Protein AF-A0A821CCV3-F1 (afdb_monomer)

Structure (mmCIF, N/CA/C/O backbone):
data_AF-A0A821CCV3-F1
#
_entry.id   AF-A0A821CCV3-F1
#
loop_
_atom_site.group_PDB
_atom_site.id
_atom_site.type_symbol
_atom_site.label_atom_id
_atom_site.label_alt_id
_atom_site.label_comp_id
_atom_site.label_asym_id
_atom_site.label_entity_id
_atom_site.label_seq_id
_atom_site.pdbx_PDB_ins_code
_atom_site.Cartn_x
_atom_site.Cartn_y
_atom_site.Cartn_z
_atom_site.occupancy
_atom_site.B_iso_or_equiv
_atom_site.auth_seq_id
_atom_site.auth_comp_id
_atom_site.auth_asym_id
_atom_site.auth_atom_id
_atom_site.pdbx_PDB_model_num
ATOM 1 N N . MET A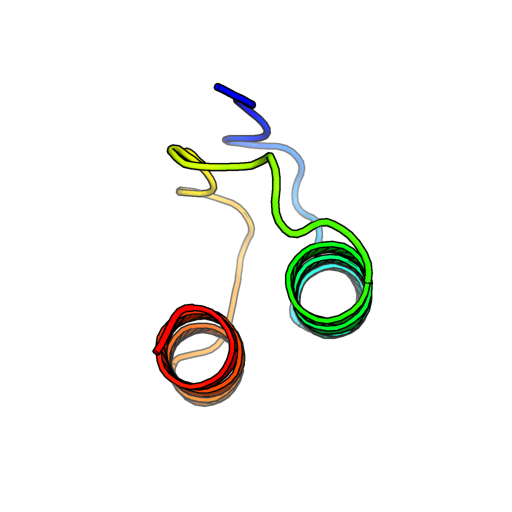 1 1 ? -17.763 3.678 1.329 1.00 83.69 1 MET A N 1
ATOM 2 C CA . MET A 1 1 ? -17.151 3.067 0.133 1.00 83.69 1 MET A CA 1
ATOM 3 C C . MET A 1 1 ? -16.093 4.020 -0.389 1.00 83.69 1 MET A C 1
ATOM 5 O O . MET A 1 1 ? -16.410 5.190 -0.563 1.00 83.69 1 MET A O 1
ATOM 9 N N . LEU A 1 2 ? -14.864 3.547 -0.578 1.00 88.44 2 LEU A N 1
ATOM 10 C CA . LEU A 1 2 ? -13.731 4.322 -1.090 1.00 88.44 2 LEU A CA 1
ATOM 11 C C . LEU A 1 2 ? -13.099 3.572 -2.270 1.00 88.44 2 LEU A C 1
ATOM 13 O O . LEU A 1 2 ? -12.892 2.365 -2.179 1.00 88.44 2 LEU A O 1
ATOM 17 N N . ASP A 1 3 ? -12.805 4.275 -3.362 1.00 91.19 3 ASP A N 1
ATOM 18 C CA . ASP A 1 3 ? -12.115 3.725 -4.533 1.00 91.19 3 ASP A CA 1
ATOM 19 C C . ASP A 1 3 ? -10.820 4.498 -4.771 1.00 91.19 3 ASP A C 1
ATOM 21 O O . ASP A 1 3 ? -10.829 5.711 -4.969 1.00 91.19 3 ASP A O 1
ATOM 25 N N . ILE A 1 4 ? -9.708 3.777 -4.705 1.00 91.19 4 ILE A N 1
ATOM 26 C CA . ILE A 1 4 ? -8.350 4.295 -4.856 1.00 91.19 4 ILE A CA 1
ATOM 27 C C . ILE A 1 4 ? -7.535 3.426 -5.818 1.00 91.19 4 ILE A C 1
ATOM 29 O O . ILE A 1 4 ? -6.309 3.356 -5.712 1.00 91.19 4 ILE A O 1
ATOM 33 N N . ARG A 1 5 ? -8.192 2.740 -6.754 1.00 93.38 5 ARG A N 1
ATOM 34 C CA . ARG A 1 5 ? -7.512 1.888 -7.734 1.00 93.38 5 ARG A CA 1
ATOM 35 C C . ARG A 1 5 ? -6.590 2.692 -8.652 1.00 93.38 5 ARG A C 1
ATOM 37 O O . ARG A 1 5 ? -6.929 3.794 -9.068 1.00 93.38 5 ARG A O 1
ATOM 44 N N . GLY A 1 6 ? -5.453 2.105 -9.027 1.00 91.44 6 GLY A N 1
ATOM 45 C CA . GLY A 1 6 ? -4.575 2.667 -10.064 1.00 91.44 6 GLY A CA 1
ATOM 46 C C . GLY A 1 6 ? -3.741 3.887 -9.653 1.00 91.44 6 GLY A C 1
ATOM 47 O O . GLY A 1 6 ? -3.313 4.630 -10.529 1.00 91.44 6 GLY A O 1
ATOM 48 N N . ASN A 1 7 ? -3.493 4.099 -8.358 1.00 92.81 7 ASN A N 1
ATOM 49 C CA . ASN A 1 7 ? -2.741 5.254 -7.846 1.00 92.81 7 ASN A CA 1
ATOM 50 C C . ASN A 1 7 ? -1.247 4.977 -7.602 1.00 92.81 7 ASN A C 1
ATOM 52 O O . ASN A 1 7 ? -0.555 5.837 -7.067 1.00 92.81 7 ASN A O 1
ATOM 56 N N . LEU A 1 8 ? -0.740 3.796 -7.982 1.00 91.31 8 LEU A N 1
ATOM 57 C CA . LEU A 1 8 ? 0.680 3.418 -7.850 1.00 91.31 8 LEU A CA 1
ATOM 58 C C . LEU A 1 8 ? 1.244 3.622 -6.429 1.00 91.31 8 LEU A C 1
ATOM 60 O O . LEU A 1 8 ? 2.407 3.973 -6.255 1.00 91.31 8 LEU A O 1
ATOM 64 N N . MET A 1 9 ? 0.410 3.416 -5.411 1.00 91.44 9 MET A N 1
ATOM 65 C CA . MET A 1 9 ? 0.740 3.736 -4.021 1.00 91.44 9 MET A CA 1
ATOM 66 C C . MET A 1 9 ? 1.927 2.941 -3.455 1.00 91.44 9 MET A C 1
ATOM 68 O O . MET A 1 9 ? 2.629 3.425 -2.563 1.00 91.44 9 MET A O 1
ATOM 72 N N . GLY A 1 10 ? 2.126 1.718 -3.947 1.00 93.06 10 GLY A N 1
ATOM 73 C CA . GLY A 1 10 ? 3.076 0.758 -3.406 1.00 93.06 10 GLY A CA 1
ATOM 74 C C . GLY A 1 10 ? 2.798 0.403 -1.943 1.00 93.06 10 GLY A C 1
ATOM 75 O O . GLY A 1 10 ? 1.832 0.855 -1.320 1.00 93.06 10 GLY A O 1
ATOM 76 N N . ASP A 1 11 ? 3.693 -0.388 -1.367 1.00 93.69 11 ASP A N 1
ATOM 77 C CA . ASP A 1 11 ? 3.583 -0.880 0.013 1.00 93.69 11 ASP A CA 1
ATOM 78 C C . ASP A 1 11 ? 3.539 0.247 1.057 1.00 93.69 11 ASP A C 1
ATOM 80 O O . ASP A 1 11 ? 2.924 0.118 2.117 1.00 93.69 11 ASP A O 1
ATOM 84 N N . THR A 1 12 ? 4.139 1.400 0.751 1.00 93.00 12 THR A N 1
ATOM 85 C CA . THR A 1 12 ? 4.061 2.586 1.611 1.00 93.00 12 THR A CA 1
ATOM 86 C C . THR A 1 12 ? 2.620 3.058 1.774 1.00 93.00 12 THR A C 1
ATOM 88 O O . THR A 1 12 ? 2.190 3.333 2.894 1.00 93.00 12 THR A O 1
ATOM 91 N N . GLY A 1 13 ? 1.852 3.132 0.683 1.00 92.25 13 GLY A N 1
ATOM 92 C CA . GLY A 1 13 ? 0.446 3.507 0.781 1.00 92.25 13 GLY A CA 1
ATOM 93 C C . GLY A 1 13 ? -0.419 2.412 1.396 1.00 92.25 13 GLY A C 1
ATOM 94 O O . GLY A 1 13 ? -1.366 2.746 2.101 1.00 92.25 13 GLY A O 1
ATOM 95 N N . ALA A 1 14 ? -0.061 1.131 1.242 1.00 93.31 14 ALA A N 1
ATOM 96 C CA . ALA A 1 14 ? -0.742 0.049 1.954 1.00 93.31 14 ALA A CA 1
ATOM 97 C C . ALA A 1 14 ? -0.691 0.229 3.473 1.00 93.31 14 ALA A C 1
ATOM 99 O O . ALA A 1 14 ? -1.728 0.166 4.120 1.00 93.31 14 ALA A O 1
ATOM 100 N N . ARG A 1 15 ? 0.469 0.578 4.042 1.00 93.31 15 ARG A N 1
ATOM 101 C CA . ARG A 1 15 ? 0.586 0.855 5.487 1.00 93.31 15 ARG A CA 1
ATOM 102 C C . ARG A 1 15 ? -0.315 1.998 5.950 1.00 93.31 15 ARG A C 1
ATOM 104 O O . ARG A 1 15 ? -0.896 1.934 7.032 1.00 93.31 15 ARG A O 1
ATOM 111 N N . VAL A 1 16 ? -0.439 3.044 5.132 1.00 92.44 16 VAL A N 1
ATOM 112 C CA . VAL A 1 16 ? -1.342 4.168 5.417 1.00 92.44 16 VAL A CA 1
ATOM 113 C C . VAL A 1 16 ? -2.798 3.707 5.365 1.00 92.44 16 VAL A C 1
ATOM 115 O O . VAL A 1 16 ? -3.569 4.038 6.262 1.00 92.44 16 VAL A O 1
ATOM 118 N N . ILE A 1 17 ? -3.168 2.905 4.362 1.00 91.12 17 ILE A N 1
ATOM 119 C CA . ILE A 1 17 ? -4.503 2.306 4.238 1.00 91.12 17 ILE A CA 1
ATOM 120 C C . ILE A 1 17 ? -4.825 1.452 5.468 1.00 91.12 17 ILE A C 1
ATOM 122 O O . ILE A 1 17 ? -5.873 1.657 6.076 1.00 91.12 17 ILE A O 1
ATOM 126 N N . THR A 1 18 ? -3.921 0.562 5.879 1.00 92.31 18 THR A N 1
ATOM 127 C CA . THR A 1 18 ? -4.059 -0.264 7.086 1.00 92.31 18 THR A CA 1
ATOM 128 C C . THR A 1 18 ? -4.344 0.604 8.313 1.00 92.31 18 THR A C 1
ATOM 130 O O . THR A 1 18 ? -5.279 0.333 9.063 1.00 92.31 18 THR A O 1
ATOM 133 N N . HIS A 1 19 ? -3.607 1.706 8.487 1.00 92.12 19 HIS A N 1
ATOM 134 C CA . HIS A 1 19 ? -3.824 2.629 9.602 1.00 92.12 19 HIS A CA 1
ATOM 135 C C . HIS A 1 19 ? -5.182 3.348 9.533 1.00 92.12 19 HIS A C 1
ATOM 137 O O . HIS A 1 19 ? -5.867 3.496 10.546 1.00 92.12 19 HIS A O 1
ATOM 143 N N . ILE A 1 20 ? -5.608 3.763 8.335 1.00 91.00 20 ILE A N 1
ATOM 144 C CA . ILE A 1 20 ? -6.924 4.377 8.120 1.00 91.00 20 ILE A CA 1
ATOM 145 C C . ILE A 1 20 ? -8.037 3.391 8.470 1.00 91.00 20 ILE A C 1
ATOM 147 O O . ILE A 1 20 ? -8.987 3.790 9.136 1.00 91.00 20 ILE A O 1
ATOM 151 N N . ILE A 1 21 ? -7.929 2.128 8.054 1.00 90.50 21 ILE A N 1
ATOM 152 C CA . ILE A 1 21 ? -8.924 1.083 8.338 1.00 90.50 21 ILE A CA 1
ATOM 153 C C . ILE A 1 21 ? -9.035 0.840 9.848 1.00 90.50 21 ILE A C 1
ATOM 155 O O . ILE A 1 21 ? -10.141 0.791 10.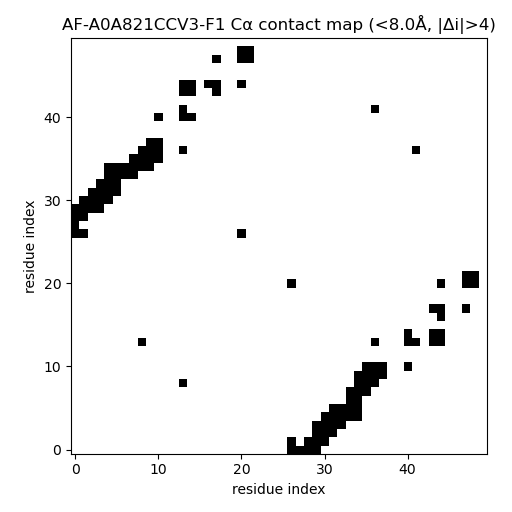381 1.00 90.50 21 ILE A O 1
ATOM 159 N N . GLN A 1 22 ? -7.905 0.778 10.557 1.00 89.75 22 GLN A N 1
ATOM 160 C CA . GLN A 1 22 ? -7.884 0.589 12.012 1.00 89.75 22 GLN A CA 1
ATOM 161 C C . GLN A 1 22 ? -8.605 1.713 12.773 1.00 89.75 22 GLN A C 1
ATOM 163 O O . GLN A 1 22 ? -9.268 1.459 13.780 1.00 89.75 22 GLN A O 1
ATOM 168 N N . ILE A 1 23 ? -8.483 2.958 12.303 1.00 92.12 23 ILE A N 1
ATOM 169 C CA . ILE A 1 23 ? -9.112 4.128 12.933 1.00 92.12 23 ILE A CA 1
ATOM 170 C C . ILE A 1 23 ? -10.566 4.293 12.467 1.00 92.12 23 ILE A C 1
ATOM 172 O O . ILE A 1 23 ? -11.445 4.664 13.247 1.00 92.12 23 ILE A O 1
ATOM 176 N N . ASN A 1 24 ? -10.837 4.037 11.188 1.00 89.88 24 ASN A N 1
ATOM 177 C CA . ASN A 1 24 ? -12.122 4.300 10.561 1.00 89.88 24 ASN A CA 1
ATOM 178 C C . ASN A 1 24 ? -13.013 3.054 10.554 1.00 89.88 24 ASN A C 1
ATOM 180 O O . ASN A 1 24 ? -13.032 2.274 9.605 1.00 89.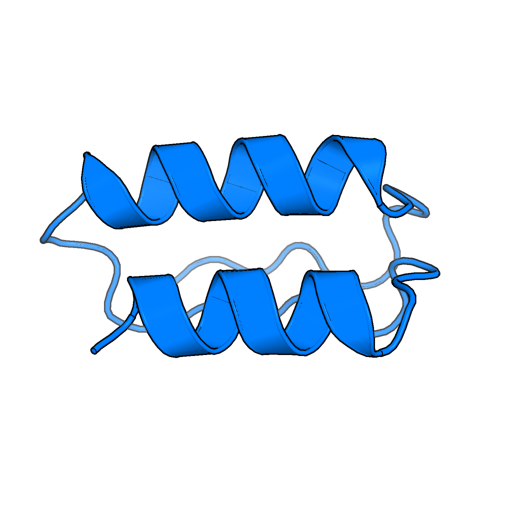88 24 ASN A O 1
ATOM 184 N N . ARG A 1 25 ? -13.854 2.939 11.584 1.00 82.75 25 ARG A N 1
ATOM 185 C CA . ARG A 1 25 ? -14.849 1.860 11.715 1.00 82.75 25 ARG A CA 1
ATOM 186 C C . ARG A 1 25 ? -16.077 1.998 10.800 1.00 82.75 25 ARG A C 1
ATOM 188 O O . ARG A 1 25 ? -16.920 1.107 10.790 1.00 82.75 25 ARG A O 1
ATOM 195 N N . HIS A 1 26 ? -16.202 3.090 10.045 1.00 87.94 26 HIS A N 1
ATOM 196 C CA . HIS A 1 26 ? -17.327 3.330 9.128 1.00 87.94 26 HIS A CA 1
ATOM 197 C C . HIS A 1 26 ? -17.010 2.941 7.675 1.00 87.94 26 HIS A C 1
ATOM 199 O O . HIS A 1 26 ? -17.895 2.940 6.812 1.00 87.94 26 HIS A O 1
ATOM 205 N N . LEU A 1 27 ? -15.748 2.629 7.365 1.00 85.62 27 LEU A N 1
ATOM 206 C CA . LEU A 1 27 ? -15.337 2.229 6.028 1.00 85.62 27 LEU A CA 1
ATOM 207 C C . LEU A 1 27 ? -15.644 0.742 5.792 1.00 85.62 27 LEU A C 1
ATOM 209 O O . LEU A 1 27 ? -14.837 -0.126 6.087 1.00 85.62 27 LEU A O 1
ATOM 213 N N . HIS A 1 28 ? -16.8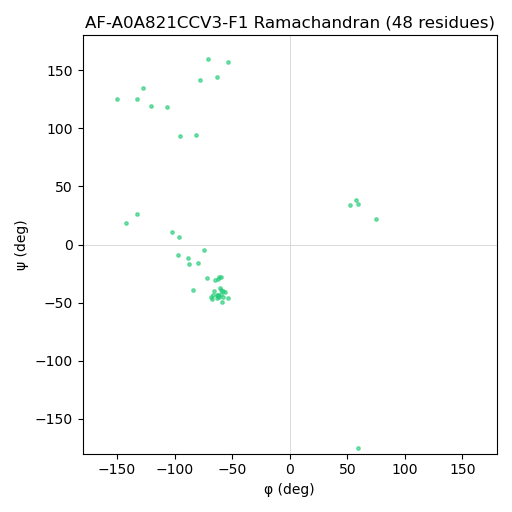02 0.453 5.200 1.00 83.94 28 HIS A N 1
ATOM 214 C CA . HIS A 1 28 ? -17.223 -0.930 4.912 1.00 83.94 28 HIS A CA 1
ATOM 215 C C . HIS A 1 28 ? -16.764 -1.479 3.553 1.00 83.94 28 HIS A C 1
ATOM 217 O O . HIS A 1 28 ? -16.936 -2.660 3.268 1.00 83.94 28 HIS A O 1
ATOM 223 N N . THR A 1 29 ? -16.246 -0.633 2.661 1.00 88.94 29 THR A N 1
ATOM 224 C CA . THR A 1 29 ? -15.882 -1.054 1.299 1.00 88.94 29 THR A CA 1
ATOM 225 C C . THR A 1 29 ? -14.718 -0.224 0.788 1.00 88.94 29 THR A C 1
ATOM 227 O O . THR A 1 29 ? -14.821 1.008 0.757 1.00 88.94 29 THR 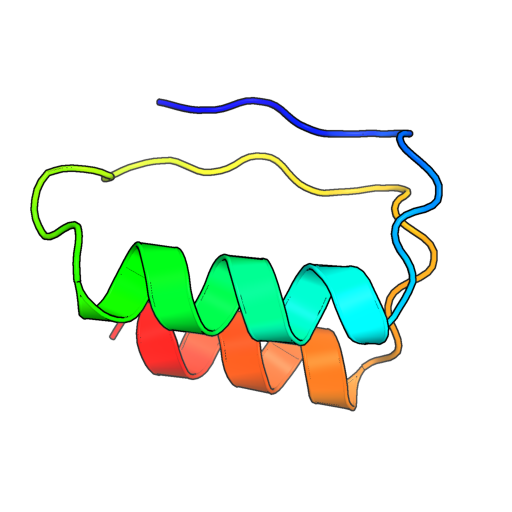A O 1
ATOM 230 N N . LEU A 1 30 ? -13.652 -0.898 0.355 1.00 89.56 30 LEU A N 1
ATOM 231 C CA . LEU A 1 30 ? -12.442 -0.305 -0.202 1.00 89.56 30 LEU A CA 1
ATOM 232 C C . LEU A 1 30 ? -12.060 -1.028 -1.502 1.00 89.56 30 LEU A C 1
ATOM 234 O O . LEU A 1 30 ? -11.877 -2.241 -1.500 1.00 89.56 30 LEU A O 1
ATOM 238 N N . PHE A 1 31 ? -11.898 -0.280 -2.592 1.00 91.56 31 PHE A N 1
ATOM 239 C CA . PHE A 1 31 ? -11.341 -0.777 -3.850 1.00 91.56 31 PHE A CA 1
ATOM 240 C C . PHE A 1 31 ? -9.930 -0.224 -4.028 1.00 91.56 31 PHE A C 1
ATOM 242 O O . PHE A 1 31 ? -9.751 0.991 -4.102 1.00 91.56 31 PHE A O 1
ATOM 249 N N . PHE A 1 32 ? -8.925 -1.098 -4.098 1.00 90.50 32 PHE A N 1
ATOM 250 C CA . PHE A 1 32 ? -7.515 -0.685 -4.089 1.00 90.50 32 PHE A CA 1
ATOM 251 C C . PHE A 1 32 ? -6.606 -1.509 -5.017 1.00 90.50 32 PHE A C 1
ATOM 253 O O . PHE A 1 32 ? -5.382 -1.456 -4.908 1.00 90.50 32 PHE A O 1
ATOM 260 N N . ASP A 1 33 ? -7.189 -2.216 -5.984 1.00 89.62 33 ASP A N 1
ATOM 261 C CA . ASP A 1 33 ? -6.466 -2.891 -7.063 1.00 89.62 33 ASP A CA 1
ATOM 262 C C . ASP A 1 33 ? -5.521 -1.961 -7.841 1.00 89.62 33 ASP A C 1
ATOM 264 O O . ASP A 1 33 ? -5.733 -0.750 -7.952 1.00 89.62 33 ASP A O 1
ATOM 268 N N . ARG A 1 34 ? -4.510 -2.553 -8.489 1.00 91.19 34 ARG A N 1
ATOM 269 C CA . ARG A 1 34 ? -3.553 -1.844 -9.364 1.00 91.19 34 ARG A CA 1
ATOM 270 C C . ARG A 1 34 ? -2.775 -0.726 -8.653 1.00 91.19 34 ARG A C 1
ATOM 272 O O . ARG A 1 34 ? -2.438 0.284 -9.260 1.00 91.19 34 ARG A O 1
ATOM 279 N N . ASN A 1 35 ? -2.449 -0.929 -7.379 1.00 92.88 35 ASN A N 1
ATOM 280 C CA . ASN A 1 35 ? -1.605 -0.022 -6.596 1.00 92.88 35 ASN A CA 1
ATOM 281 C C . ASN A 1 35 ? -0.158 -0.499 -6.420 1.00 92.88 35 ASN A C 1
ATOM 283 O O . ASN A 1 35 ? 0.574 0.117 -5.658 1.00 92.88 35 ASN A O 1
ATOM 287 N N . LEU A 1 36 ? 0.269 -1.544 -7.143 1.00 93.44 36 LEU A N 1
ATOM 288 C CA . LEU A 1 36 ? 1.617 -2.129 -7.034 1.00 93.44 36 LEU A CA 1
ATOM 289 C C . LEU A 1 36 ? 1.955 -2.612 -5.612 1.00 93.44 36 LEU A C 1
ATOM 291 O O . LEU A 1 36 ? 3.079 -2.447 -5.149 1.00 93.44 36 LEU A O 1
ATOM 295 N N . LEU A 1 37 ? 0.967 -3.183 -4.920 1.00 93.31 37 LEU A N 1
ATOM 296 C CA . LEU A 1 37 ? 1.162 -3.746 -3.588 1.00 93.31 37 LEU A CA 1
ATOM 297 C C . LEU A 1 37 ? 1.830 -5.118 -3.679 1.00 93.31 37 LEU A C 1
ATOM 299 O O . LEU A 1 37 ? 1.490 -5.926 -4.549 1.00 93.31 37 LEU A O 1
ATOM 303 N N . SER A 1 38 ? 2.737 -5.393 -2.750 1.00 93.88 38 SER A N 1
ATOM 304 C CA . SER A 1 38 ? 3.224 -6.738 -2.479 1.00 93.88 38 SER A CA 1
ATOM 305 C C . SER A 1 38 ? 2.143 -7.584 -1.810 1.00 93.88 38 SER A C 1
ATOM 307 O O . SER A 1 38 ? 1.197 -7.076 -1.204 1.00 93.88 38 SER A O 1
ATOM 309 N N . PHE A 1 39 ? 2.308 -8.904 -1.892 1.00 92.38 39 PHE A N 1
ATOM 310 C CA . PHE A 1 39 ? 1.404 -9.856 -1.248 1.00 92.38 39 PHE A CA 1
ATOM 311 C C . PHE A 1 39 ? 1.291 -9.616 0.268 1.00 92.38 39 PHE A C 1
ATOM 313 O O . PHE A 1 39 ? 0.190 -9.594 0.802 1.00 92.38 39 PHE A O 1
ATOM 320 N N . ASN A 1 40 ? 2.408 -9.321 0.938 1.00 93.12 40 ASN A N 1
ATOM 321 C CA . ASN A 1 40 ? 2.422 -9.046 2.379 1.00 93.12 40 ASN A CA 1
ATOM 322 C C . ASN A 1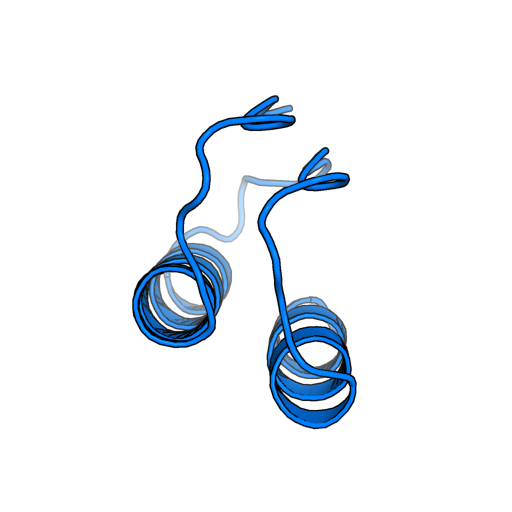 40 ? 1.600 -7.799 2.729 1.00 93.12 40 ASN A C 1
ATOM 324 O O . ASN A 1 40 ? 0.806 -7.811 3.659 1.00 93.12 40 ASN A O 1
ATOM 328 N N . SER A 1 41 ? 1.751 -6.729 1.943 1.00 92.50 41 SER A N 1
ATOM 329 C CA . SER A 1 41 ? 0.974 -5.499 2.133 1.00 92.50 41 SER A CA 1
ATOM 330 C C . SER A 1 41 ? -0.520 -5.709 1.883 1.00 92.50 41 SER A C 1
ATOM 332 O O . SER A 1 41 ? -1.350 -5.044 2.498 1.00 92.50 41 SER A O 1
ATOM 334 N N . PHE A 1 42 ? -0.875 -6.633 0.989 1.00 90.50 42 PHE A N 1
ATOM 335 C CA . PHE A 1 42 ? -2.260 -7.038 0.789 1.00 90.50 42 PHE A CA 1
ATOM 336 C C . PHE A 1 42 ? -2.813 -7.782 2.014 1.00 90.50 42 PHE A C 1
ATOM 338 O O . PHE A 1 42 ? -3.890 -7.424 2.489 1.00 90.50 42 PHE A O 1
ATOM 345 N N . GLU A 1 43 ? -2.075 -8.754 2.564 1.00 93.06 43 GLU A N 1
ATOM 346 C CA . GLU A 1 43 ? -2.474 -9.453 3.797 1.00 93.06 43 GLU A CA 1
ATOM 347 C C . GLU A 1 43 ? -2.622 -8.495 4.983 1.00 93.06 43 GLU A C 1
ATOM 349 O O . GLU A 1 43 ? -3.619 -8.565 5.696 1.00 93.06 43 GLU A O 1
ATOM 354 N N . ASP A 1 44 ? -1.698 -7.546 5.157 1.00 92.44 44 ASP A N 1
ATOM 355 C CA . ASP A 1 44 ? -1.762 -6.550 6.234 1.00 92.44 44 ASP A CA 1
ATOM 356 C C . ASP A 1 44 ? -3.052 -5.714 6.185 1.00 92.44 44 ASP A C 1
ATOM 358 O O . ASP A 1 44 ? -3.643 -5.406 7.221 1.00 92.44 44 ASP A O 1
ATOM 362 N N . ILE A 1 45 ? -3.501 -5.330 4.984 1.00 90.31 45 ILE A N 1
ATOM 363 C CA . ILE A 1 45 ? -4.754 -4.585 4.796 1.00 90.31 45 ILE A CA 1
ATOM 364 C C . ILE A 1 45 ? -5.960 -5.465 5.133 1.00 90.31 45 ILE A C 1
ATOM 366 O O . ILE A 1 45 ? -6.863 -5.005 5.829 1.00 90.31 45 ILE A O 1
ATOM 370 N N . VAL A 1 46 ? -5.982 -6.712 4.653 1.00 89.00 46 VAL A N 1
ATOM 371 C CA . VAL A 1 46 ? -7.092 -7.650 4.896 1.00 89.00 46 VAL A CA 1
ATOM 372 C C . VAL A 1 46 ? -7.220 -7.962 6.385 1.00 89.00 46 VAL A C 1
ATOM 374 O O . VAL A 1 46 ? -8.314 -7.844 6.930 1.00 89.00 46 VAL A O 1
ATOM 377 N N . ASN A 1 47 ? -6.105 -8.243 7.061 1.00 90.81 47 ASN A N 1
ATOM 378 C CA . ASN A 1 47 ? -6.069 -8.503 8.501 1.00 90.81 47 ASN A CA 1
ATOM 379 C C . ASN A 1 47 ? -6.545 -7.303 9.332 1.00 90.81 47 ASN A C 1
ATOM 381 O O . ASN A 1 47 ? -7.048 -7.476 10.434 1.00 90.81 47 ASN A O 1
ATOM 385 N N . ALA A 1 48 ? -6.383 -6.075 8.833 1.00 88.94 48 ALA A N 1
ATOM 386 C CA . ALA A 1 48 ? -6.882 -4.886 9.518 1.00 88.94 48 ALA A CA 1
ATOM 387 C C . ALA A 1 48 ? -8.387 -4.644 9.321 1.00 88.94 48 ALA A C 1
ATOM 389 O O . ALA A 1 48 ? -8.957 -3.827 10.046 1.00 88.94 48 ALA A O 1
ATOM 390 N N . MET A 1 49 ? -9.009 -5.297 8.333 1.00 83.00 49 MET A N 1
ATOM 391 C CA . MET A 1 49 ? -10.452 -5.234 8.092 1.00 83.00 49 MET A CA 1
ATOM 392 C C . MET A 1 49 ? -11.250 -6.275 8.891 1.00 83.00 49 MET A C 1
ATOM 394 O O . MET A 1 49 ? -12.467 -6.107 8.995 1.00 83.00 49 MET A O 1
ATOM 398 N N . GLU A 1 50 ? -10.595 -7.314 9.425 1.00 78.25 50 GLU A N 1
ATOM 399 C CA . GLU A 1 50 ? -11.175 -8.223 10.432 1.00 78.25 50 GLU A CA 1
ATOM 400 C C . GLU A 1 50 ? -11.411 -7.511 11.779 1.00 78.25 50 GLU A C 1
ATOM 402 O O . GLU A 1 50 ? -12.485 -7.748 12.382 1.00 78.25 50 GLU A O 1
#

Nearest PDB structures (foldseek):
  4k17-assembly1_A  TM=9.248E-01  e=2.083E-02  Mus musculus
  3un9-assembly1_A  TM=9.186E-01  e=1.282E+00  Homo sapiens
  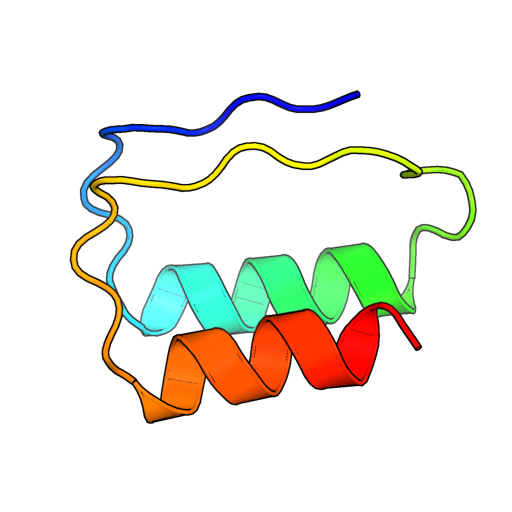7zgu-assembly1_A  TM=7.780E-01  e=1.828E+00  Homo sapiens
  9b62-assembly1_G  TM=8.068E-01  e=4.603E+00  Homo sapiens
  8j07-assembly1_5  TM=7.390E-01  e=3.006E+00  Homo sapiens

Organism: NCBI:txid392030

Solvent-accessible surface area (backbone atoms only — not compar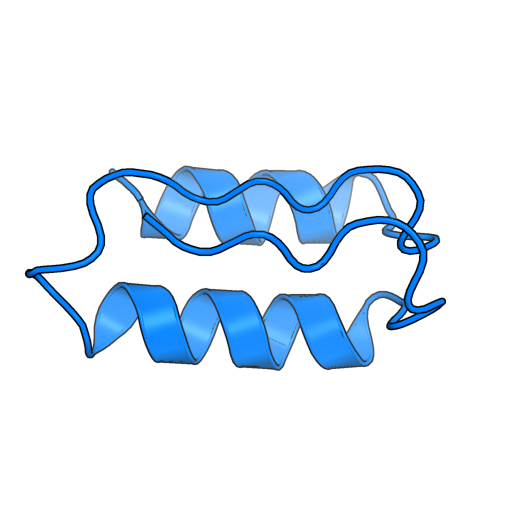able to full-atom values): 2877 Å² total; per-residue (Å²): 108,50,80,56,55,64,64,64,48,25,48,71,42,33,55,52,50,26,53,48,44,66,72,39,88,78,67,83,42,78,44,58,58,67,18,69,59,48,72,66,40,50,50,53,36,54,64,43,71,109

Sequence (50 aa):
MLDIRGNLMGDTGARVITHIIQINRHLHTLFFDRNLLSFNSFEDIVNAME

Mean predicted aligned error: 2.95 Å

Secondary structure (DSSP, 8-state):
-EE-TT---HHHHHHHHHHHHHH-TT---EE-TTS---HHHHHHHHHHH-

pLDDT: mean 90.48, std 3.26, range [78.25, 93.88]

InterPro domains:
  IPR032675 Leucine-rich repeat domain superfamily [G3DSA:3.80.10.10] (1-50)

Foldseek 3Di:
DEEDEQVLQELVVLVVLLVCLLVDPPPPDYHYYNNNYDPVSVVSNVVSND

Radius of gyration: 9.85 Å;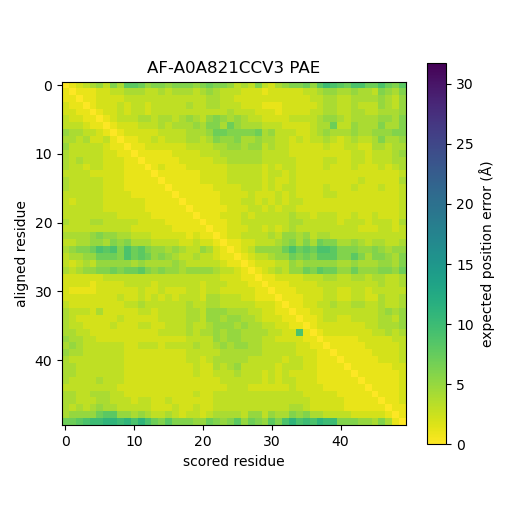 Cα contacts (8 Å, |Δi|>4): 60; chains: 1; bounding box: 21×15×23 Å